Protein AF-A0A7S0E051-F1 (afdb_monomer_lite)

Foldseek 3Di:
DPDPDPVVLLVVLLVQLVVCLVDLVSVLLCLLVLLVQLVDHDPSSVLSSLLSNLVSLLRDQDLPQVPSPVVSNPPDDDDDDDDRSLNSLLCQCVDPDPSSVVSSLVSLVSCVVSVSLVSHDDPVSSVSSVVSSVVSVVVVVVVVD

Sequence (145 aa):
IQDENDEIRKEALECLGLFCLLDEHIAASYVPLFLQVLAHDTDKLQACALSAILDILLVFKQSDWNKVPEQLLEVGGEAAASSSAWQQIVQTLSHGSCLLRSTAAEGLAKLLYAGRLRAAGQEAEKQATLALLFSYFASSTEEEA

Structure (mmCIF, N/CA/C/O backbone):
data_AF-A0A7S0E051-F1
#
_entry.id   AF-A0A7S0E051-F1
#
loop_
_atom_site.group_PDB
_atom_site.id
_atom_site.type_symbol
_atom_site.label_atom_id
_atom_site.label_alt_id
_atom_site.label_comp_id
_atom_site.label_asym_id
_atom_site.label_entity_id
_atom_site.label_seq_id
_atom_site.pdbx_PDB_ins_code
_atom_site.Cartn_x
_atom_site.Cartn_y
_atom_site.Cartn_z
_atom_site.occupancy
_atom_site.B_iso_or_equiv
_atom_site.auth_seq_id
_atom_site.auth_comp_id
_atom_site.auth_asym_id
_atom_site.auth_atom_id
_atom_site.pdbx_PDB_model_num
ATOM 1 N N . ILE A 1 1 ? 2.322 -10.203 -14.551 1.00 72.00 1 ILE A N 1
ATOM 2 C CA . ILE A 1 1 ? 3.319 -9.854 -13.505 1.00 72.00 1 ILE A CA 1
ATOM 3 C C . ILE A 1 1 ? 4.713 -10.380 -13.849 1.00 72.00 1 ILE A C 1
ATOM 5 O O . ILE A 1 1 ? 5.666 -9.690 -13.554 1.00 72.00 1 ILE A O 1
ATOM 9 N N . GLN A 1 2 ? 4.867 -11.525 -14.522 1.00 84.00 2 GLN A N 1
ATOM 10 C CA . GLN A 1 2 ? 6.186 -12.026 -14.958 1.00 84.00 2 GLN A CA 1
ATOM 11 C C . GLN A 1 2 ? 6.704 -11.411 -16.277 1.00 84.00 2 GLN A C 1
ATOM 13 O O . GLN A 1 2 ? 7.629 -11.946 -16.874 1.00 84.00 2 GLN A O 1
ATOM 18 N N . ASP A 1 3 ? 6.073 -10.344 -16.770 1.00 92.44 3 ASP A N 1
ATOM 19 C CA . ASP A 1 3 ? 6.490 -9.706 -18.024 1.00 92.44 3 ASP A CA 1
ATOM 20 C C . ASP A 1 3 ? 7.793 -8.920 -17.810 1.00 92.44 3 ASP A C 1
ATOM 22 O O . ASP A 1 3 ? 7.996 -8.374 -16.731 1.00 92.44 3 ASP A O 1
ATOM 26 N N . GLU A 1 4 ? 8.674 -8.837 -18.803 1.00 88.44 4 GLU A N 1
ATOM 27 C CA . GLU A 1 4 ? 9.927 -8.074 -18.672 1.00 88.44 4 GLU A CA 1
ATOM 28 C C . GLU A 1 4 ? 9.689 -6.554 -18.641 1.00 88.44 4 GLU A C 1
ATOM 30 O O . GLU A 1 4 ? 10.529 -5.799 -18.155 1.00 88.44 4 GLU A O 1
ATOM 35 N N . ASN A 1 5 ? 8.548 -6.085 -19.153 1.00 93.06 5 ASN A N 1
ATOM 36 C CA . ASN A 1 5 ? 8.212 -4.672 -19.214 1.00 93.06 5 ASN A CA 1
ATOM 37 C C . ASN A 1 5 ? 7.525 -4.199 -17.924 1.00 93.06 5 ASN A C 1
ATOM 39 O O . ASN A 1 5 ? 6.387 -4.572 -17.628 1.00 93.06 5 ASN A O 1
ATOM 43 N N . ASP A 1 6 ? 8.189 -3.298 -17.201 1.00 93.19 6 ASP A N 1
ATOM 44 C CA . ASP A 1 6 ? 7.697 -2.688 -15.961 1.00 93.19 6 ASP A CA 1
ATOM 45 C C . ASP A 1 6 ? 6.300 -2.074 -16.079 1.00 93.19 6 ASP A C 1
ATOM 47 O O . ASP A 1 6 ? 5.487 -2.231 -15.172 1.00 93.19 6 ASP A O 1
ATOM 51 N N . GLU A 1 7 ? 5.980 -1.407 -17.186 1.00 94.81 7 GLU A N 1
ATOM 52 C CA . GLU A 1 7 ? 4.675 -0.757 -17.342 1.00 94.81 7 GLU A CA 1
ATOM 53 C C . GLU A 1 7 ? 3.559 -1.802 -17.535 1.00 94.81 7 GLU A C 1
ATOM 55 O O . GLU A 1 7 ? 2.465 -1.652 -16.992 1.00 94.81 7 GLU A O 1
ATOM 60 N N . ILE A 1 8 ? 3.853 -2.925 -18.206 1.00 95.44 8 ILE A N 1
ATOM 61 C CA . ILE A 1 8 ? 2.920 -4.061 -18.320 1.00 95.44 8 ILE A CA 1
ATOM 62 C C . ILE A 1 8 ? 2.760 -4.758 -16.965 1.00 95.44 8 ILE A C 1
ATOM 64 O O . ILE A 1 8 ? 1.650 -5.134 -16.576 1.00 95.44 8 ILE A O 1
ATOM 68 N N . ARG A 1 9 ? 3.855 -4.927 -16.212 1.00 95.00 9 ARG A N 1
ATOM 69 C CA . ARG A 1 9 ? 3.800 -5.480 -14.852 1.00 95.00 9 ARG A CA 1
ATOM 70 C C . ARG A 1 9 ? 2.968 -4.606 -13.922 1.00 95.00 9 ARG A C 1
ATOM 72 O O . ARG A 1 9 ? 2.179 -5.158 -13.158 1.00 95.00 9 ARG A O 1
ATOM 79 N N . LYS A 1 10 ? 3.111 -3.283 -14.020 1.00 96.56 10 LYS A N 1
ATOM 80 C CA . LYS A 1 10 ? 2.348 -2.306 -13.240 1.00 96.56 10 LYS A CA 1
ATOM 81 C C . LYS A 1 10 ? 0.853 -2.428 -13.514 1.00 96.56 10 LYS A C 1
ATOM 83 O O . LYS A 1 10 ? 0.098 -2.647 -12.576 1.00 96.56 10 LYS A O 1
ATOM 88 N N . GLU A 1 11 ? 0.441 -2.399 -14.780 1.00 97.31 11 GLU A N 1
ATOM 89 C CA . GLU A 1 11 ? -0.969 -2.570 -15.162 1.00 97.31 11 GLU A CA 1
ATOM 90 C C . GLU A 1 11 ? -1.535 -3.910 -14.655 1.00 97.31 11 GLU A C 1
ATOM 92 O O . GLU A 1 11 ? -2.642 -3.985 -14.120 1.00 97.31 11 GLU A O 1
ATOM 97 N N . ALA A 1 12 ? -0.746 -4.987 -14.756 1.00 96.56 12 ALA A N 1
ATOM 98 C CA . ALA A 1 12 ? -1.145 -6.296 -14.251 1.00 96.56 12 ALA A CA 1
ATOM 99 C C . ALA A 1 12 ? -1.298 -6.323 -12.719 1.00 96.56 12 ALA A C 1
ATOM 101 O O . ALA A 1 12 ? -2.200 -6.995 -12.218 1.00 96.56 12 ALA A O 1
ATOM 102 N N . LEU A 1 13 ? -0.431 -5.622 -11.979 1.00 96.81 13 LEU A N 1
ATOM 103 C CA . LEU A 1 13 ? -0.527 -5.492 -10.5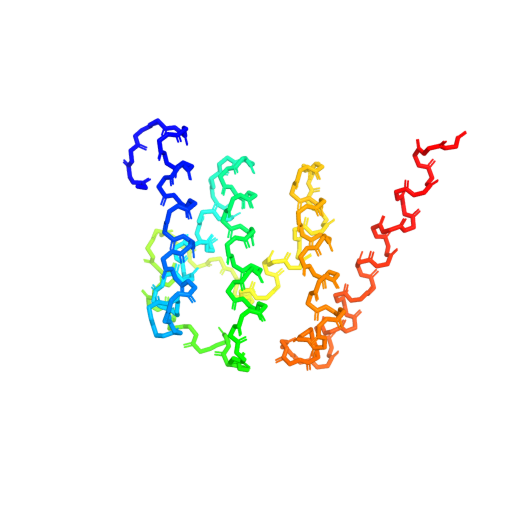22 1.00 96.81 13 LEU A CA 1
ATOM 104 C C . LEU A 1 13 ? -1.748 -4.674 -10.105 1.00 96.81 13 LEU A C 1
ATOM 106 O O . LEU A 1 13 ? -2.442 -5.081 -9.179 1.00 96.81 13 LEU A O 1
ATOM 110 N N . GLU A 1 14 ? -2.046 -3.579 -10.806 1.00 97.38 14 GLU A N 1
ATOM 111 C CA . GLU A 1 14 ? -3.238 -2.759 -10.559 1.00 97.38 14 GLU A CA 1
ATOM 112 C C . GLU A 1 14 ? -4.515 -3.579 -10.788 1.00 97.38 14 GLU A C 1
ATOM 114 O O . GLU A 1 14 ? -5.375 -3.659 -9.907 1.00 97.38 14 GLU A O 1
ATOM 119 N N . CYS A 1 15 ? -4.602 -4.284 -11.921 1.00 97.62 15 CYS A N 1
ATOM 120 C CA . CYS A 1 15 ? -5.717 -5.183 -12.221 1.00 97.62 15 CYS A CA 1
ATOM 121 C C . CYS A 1 15 ? -5.867 -6.295 -11.172 1.00 97.62 15 CYS A C 1
ATOM 123 O O . CYS A 1 15 ? -6.983 -6.592 -10.740 1.00 97.62 15 CYS A O 1
ATOM 125 N N . LEU A 1 16 ? -4.757 -6.908 -10.744 1.00 96.38 16 LEU A N 1
ATOM 126 C CA . LEU A 1 16 ? -4.780 -7.942 -9.711 1.00 96.38 16 LEU A CA 1
ATOM 127 C C . LEU A 1 16 ? -5.213 -7.375 -8.353 1.00 96.38 16 LEU A C 1
ATOM 129 O O . LEU A 1 16 ? -5.996 -8.016 -7.656 1.00 96.38 16 LEU A O 1
ATOM 133 N N . GLY A 1 17 ? -4.737 -6.184 -7.987 1.00 96.00 17 GLY A N 1
ATOM 134 C CA . GLY A 1 17 ? -5.112 -5.498 -6.752 1.00 96.00 17 GLY A CA 1
ATOM 135 C C . GLY A 1 17 ? -6.616 -5.254 -6.690 1.00 96.00 17 GLY A C 1
ATOM 136 O O . GLY A 1 17 ? -7.264 -5.664 -5.730 1.00 96.00 17 GLY A O 1
ATOM 137 N N . LEU A 1 18 ? -7.191 -4.699 -7.761 1.00 97.12 18 LEU A N 1
ATOM 138 C CA . LEU A 1 18 ? -8.637 -4.493 -7.885 1.00 97.12 18 LEU A CA 1
ATOM 139 C C . LEU A 1 18 ? -9.421 -5.810 -7.837 1.00 97.12 18 LEU A C 1
ATOM 141 O O . LEU A 1 18 ? -10.456 -5.884 -7.176 1.00 97.12 18 LEU A O 1
ATOM 145 N N . PHE A 1 19 ? -8.927 -6.858 -8.500 1.00 96.25 19 PHE A N 1
ATOM 146 C CA . PHE A 1 19 ? -9.539 -8.186 -8.454 1.00 96.25 19 PHE A CA 1
ATOM 147 C C . PHE A 1 19 ? -9.565 -8.760 -7.030 1.00 96.25 19 PHE A C 1
ATOM 149 O O . PHE A 1 19 ? -10.578 -9.322 -6.615 1.00 96.25 19 PHE A O 1
ATOM 156 N N . CYS A 1 20 ? -8.495 -8.568 -6.255 1.00 94.56 20 CYS A N 1
ATOM 157 C CA . CYS A 1 20 ? -8.429 -9.012 -4.864 1.00 94.56 20 CYS A CA 1
ATOM 158 C C . CYS A 1 20 ? -9.494 -8.344 -3.983 1.00 94.56 20 CYS A C 1
ATOM 160 O O . CYS A 1 20 ? -9.971 -8.966 -3.042 1.00 94.56 20 CYS A O 1
ATOM 162 N N . LEU A 1 21 ? -9.935 -7.121 -4.295 1.00 94.38 21 LEU A N 1
ATOM 163 C CA . LEU A 1 21 ? -10.979 -6.437 -3.518 1.00 94.38 21 LEU A CA 1
ATOM 164 C C . LEU A 1 21 ? -12.368 -7.089 -3.637 1.00 94.38 21 LEU A C 1
ATOM 166 O O . LEU A 1 21 ? -13.278 -6.718 -2.895 1.00 94.38 21 LEU A O 1
ATOM 170 N N . LEU A 1 22 ? -12.551 -8.049 -4.549 1.00 93.69 22 LEU A N 1
ATOM 171 C CA . LEU A 1 22 ? -13.824 -8.744 -4.746 1.00 93.69 22 LEU A CA 1
ATOM 172 C C . LEU A 1 22 ? -14.064 -9.868 -3.730 1.00 93.69 22 LEU A C 1
ATOM 174 O O . LEU A 1 22 ? -15.221 -10.180 -3.451 1.00 93.69 22 LEU A O 1
ATOM 178 N N . ASP A 1 23 ? -13.005 -10.480 -3.190 1.00 88.56 23 ASP A N 1
ATOM 179 C CA . ASP A 1 23 ? -13.113 -11.643 -2.305 1.00 88.56 23 ASP A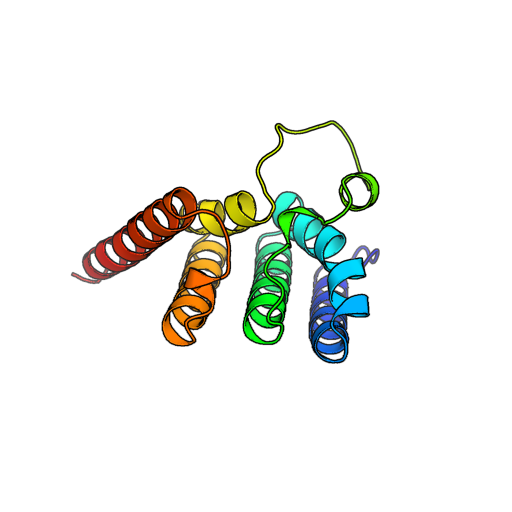 CA 1
ATOM 180 C C . ASP A 1 23 ? -11.922 -11.743 -1.336 1.00 88.56 23 ASP A C 1
ATOM 182 O O . ASP A 1 23 ? -10.758 -11.716 -1.738 1.00 88.56 23 ASP A O 1
ATOM 186 N N . GLU A 1 24 ? -12.219 -11.894 -0.042 1.00 87.06 24 GLU A N 1
ATOM 187 C CA . GLU A 1 24 ? -11.210 -11.913 1.026 1.00 87.06 24 GLU A CA 1
ATOM 188 C C . GLU A 1 24 ? -10.269 -13.128 0.933 1.00 87.06 24 GLU A C 1
ATOM 190 O O . GLU A 1 24 ? -9.079 -13.015 1.233 1.00 87.06 24 GLU A O 1
ATOM 195 N N . HIS A 1 25 ? -10.765 -14.288 0.492 1.00 84.31 25 HIS A N 1
ATOM 196 C CA . HIS A 1 25 ? -9.948 -15.496 0.348 1.00 84.31 25 HIS A CA 1
ATOM 197 C C . HIS A 1 25 ? -9.000 -15.392 -0.848 1.00 84.31 25 HIS A C 1
ATOM 199 O O . HIS A 1 25 ? -7.839 -15.809 -0.763 1.00 84.31 25 HIS A O 1
ATOM 205 N N . ILE A 1 26 ? -9.474 -14.804 -1.948 1.00 87.00 26 ILE A N 1
ATOM 206 C CA . ILE A 1 26 ? -8.630 -14.481 -3.100 1.00 87.00 26 ILE A CA 1
ATOM 207 C C . ILE A 1 26 ? -7.545 -13.493 -2.674 1.00 87.00 26 ILE A C 1
ATOM 209 O O . ILE A 1 26 ? -6.366 -13.765 -2.898 1.00 87.00 26 ILE A O 1
ATOM 213 N N . ALA A 1 27 ? -7.915 -12.398 -2.003 1.00 89.25 27 ALA A N 1
ATOM 214 C CA . ALA A 1 27 ? -6.956 -11.407 -1.521 1.00 89.25 27 ALA A CA 1
ATOM 215 C C . ALA A 1 27 ? -5.861 -12.044 -0.657 1.00 89.25 27 ALA A C 1
ATOM 217 O O . ALA A 1 27 ? -4.675 -11.859 -0.930 1.00 89.25 27 ALA A O 1
ATOM 218 N N . ALA A 1 28 ? -6.244 -12.860 0.330 1.00 84.31 28 ALA A N 1
ATOM 219 C CA . ALA A 1 28 ? -5.303 -13.546 1.214 1.00 84.31 28 ALA A CA 1
ATOM 220 C C . ALA A 1 28 ? -4.292 -14.427 0.455 1.00 84.31 28 ALA A C 1
ATOM 222 O O . ALA A 1 28 ? -3.142 -14.542 0.874 1.00 84.31 28 ALA A O 1
ATOM 223 N N . SER A 1 29 ? -4.696 -15.004 -0.679 1.00 85.81 29 SER A N 1
ATOM 224 C CA . SER A 1 29 ? -3.830 -15.844 -1.515 1.00 85.81 29 SER A CA 1
ATOM 225 C C . SER A 1 29 ? -2.782 -15.037 -2.297 1.00 85.81 29 SER A C 1
ATOM 227 O O . SER A 1 29 ? -1.729 -15.576 -2.628 1.00 85.81 29 SER A O 1
ATOM 229 N N . TYR A 1 30 ? -3.046 -13.756 -2.582 1.00 89.75 30 TYR A N 1
ATOM 230 C CA . TYR A 1 30 ? -2.177 -12.893 -3.395 1.00 89.75 30 TYR A CA 1
ATOM 231 C C . TYR A 1 30 ? -1.402 -11.832 -2.601 1.00 89.75 30 TYR A C 1
ATOM 233 O O . TYR A 1 30 ? -0.419 -11.304 -3.116 1.00 89.75 30 TYR A O 1
ATOM 241 N N . VAL A 1 31 ? -1.756 -11.553 -1.342 1.00 88.00 31 VAL A N 1
ATOM 242 C CA . VAL A 1 31 ? -0.960 -10.680 -0.451 1.00 88.00 31 VAL A CA 1
ATOM 243 C C . VAL A 1 31 ? 0.543 -11.020 -0.428 1.00 88.00 31 VAL A C 1
ATOM 245 O O . VAL A 1 31 ? 1.341 -10.090 -0.539 1.00 88.00 31 VAL A O 1
ATOM 248 N N . PRO A 1 32 ? 0.968 -12.298 -0.359 1.00 88.75 32 PRO A N 1
ATOM 249 C CA . PRO A 1 32 ? 2.388 -12.661 -0.406 1.00 88.75 32 PRO A CA 1
ATOM 250 C C . PRO A 1 32 ? 3.112 -12.156 -1.657 1.00 88.75 32 PRO A C 1
ATOM 252 O O . PRO A 1 32 ? 4.236 -11.668 -1.567 1.00 88.75 32 PRO A O 1
ATOM 255 N N . LEU A 1 33 ? 2.445 -12.199 -2.813 1.00 91.56 33 LEU A N 1
ATOM 256 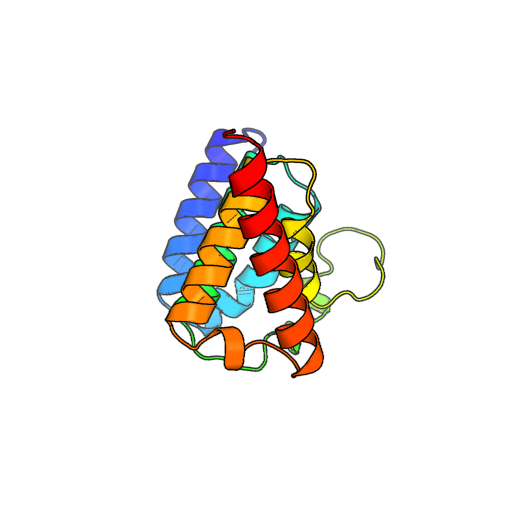C CA . LEU A 1 33 ? 2.995 -11.697 -4.070 1.00 91.56 33 LEU A CA 1
ATOM 257 C C . LEU A 1 33 ? 3.200 -10.178 -4.017 1.00 91.56 33 LEU A C 1
ATOM 259 O O . LEU A 1 33 ? 4.243 -9.685 -4.438 1.00 91.56 33 LEU A O 1
ATOM 263 N N . PHE A 1 34 ? 2.239 -9.429 -3.470 1.00 94.06 34 PHE A N 1
ATOM 264 C CA . PHE A 1 34 ? 2.401 -7.984 -3.300 1.00 94.06 34 PHE A CA 1
ATOM 265 C C . PHE A 1 34 ? 3.533 -7.643 -2.323 1.00 94.06 34 PHE A C 1
ATOM 267 O O . PHE A 1 34 ? 4.275 -6.697 -2.570 1.00 94.06 34 PHE A O 1
ATOM 274 N N . LEU A 1 35 ? 3.713 -8.422 -1.250 1.00 91.25 35 LEU A N 1
ATOM 275 C CA . LEU A 1 35 ? 4.826 -8.238 -0.308 1.00 91.25 35 LEU A CA 1
ATOM 276 C C . LEU A 1 35 ? 6.188 -8.509 -0.962 1.00 91.25 35 LEU A C 1
ATOM 278 O O . LEU A 1 35 ? 7.140 -7.775 -0.704 1.00 91.25 35 LEU A O 1
ATOM 282 N N . GLN A 1 36 ? 6.282 -9.506 -1.844 1.00 91.50 36 GLN A N 1
ATOM 283 C CA . GLN A 1 36 ? 7.498 -9.765 -2.623 1.00 91.50 36 GLN A CA 1
ATOM 284 C C . GLN A 1 36 ? 7.815 -8.616 -3.582 1.00 91.50 36 GLN A C 1
ATOM 286 O O . GLN A 1 36 ? 8.952 -8.146 -3.624 1.00 91.50 36 GLN A O 1
ATOM 291 N N . VAL A 1 37 ? 6.809 -8.113 -4.307 1.00 94.69 37 VAL A N 1
ATOM 292 C CA . VAL A 1 37 ? 6.981 -6.942 -5.180 1.00 94.69 37 VAL A CA 1
ATOM 293 C C . VAL A 1 37 ? 7.417 -5.728 -4.359 1.00 94.69 37 VAL A C 1
ATOM 295 O O . VAL A 1 37 ? 8.367 -5.049 -4.737 1.00 94.69 37 VAL A O 1
ATOM 298 N N . LEU A 1 38 ? 6.792 -5.496 -3.201 1.00 95.00 38 LEU A N 1
ATOM 299 C CA . LEU A 1 38 ? 7.158 -4.419 -2.281 1.00 95.00 38 LEU A CA 1
ATOM 300 C C . LEU A 1 38 ? 8.609 -4.525 -1.781 1.00 95.00 38 LEU A C 1
ATOM 302 O O . LEU A 1 38 ? 9.235 -3.499 -1.544 1.00 95.00 38 LEU A O 1
ATOM 306 N N . ALA A 1 39 ? 9.152 -5.732 -1.610 1.00 91.12 39 ALA A N 1
ATOM 307 C CA . ALA A 1 39 ? 10.520 -5.929 -1.128 1.00 91.12 39 ALA A CA 1
ATOM 308 C C . ALA A 1 39 ? 11.591 -5.786 -2.222 1.00 91.12 39 ALA A C 1
ATOM 310 O O . ALA A 1 39 ? 12.698 -5.333 -1.929 1.00 91.12 39 ALA A O 1
ATOM 311 N N . HIS A 1 40 ? 11.298 -6.199 -3.460 1.00 91.00 40 HIS A N 1
ATOM 312 C CA . HIS A 1 40 ? 12.350 -6.506 -4.440 1.00 91.00 40 HIS A CA 1
ATOM 313 C C . HIS A 1 40 ? 12.257 -5.762 -5.775 1.00 91.00 40 HIS A C 1
ATOM 315 O O . HIS A 1 40 ? 13.217 -5.805 -6.544 1.00 91.00 40 HIS A O 1
ATOM 321 N N . ASP A 1 41 ? 11.139 -5.102 -6.076 1.00 94.69 41 ASP A N 1
ATOM 322 C CA . ASP A 1 41 ? 10.914 -4.506 -7.397 1.00 94.69 41 ASP A CA 1
ATOM 323 C C . ASP A 1 41 ? 11.263 -3.007 -7.463 1.00 94.69 41 ASP A C 1
ATOM 325 O O . ASP A 1 41 ? 11.777 -2.426 -6.508 1.00 94.69 41 ASP A O 1
ATOM 329 N N . THR A 1 42 ? 11.017 -2.357 -8.604 1.00 95.00 42 THR A N 1
ATOM 330 C CA . THR A 1 42 ? 11.263 -0.911 -8.758 1.00 95.00 42 THR A CA 1
ATOM 331 C C . THR A 1 42 ? 10.295 -0.069 -7.922 1.00 95.00 42 THR A C 1
ATOM 333 O O . THR A 1 42 ? 9.150 -0.465 -7.716 1.00 95.00 42 THR A O 1
ATOM 336 N N . ASP A 1 43 ? 10.700 1.140 -7.509 1.00 96.50 43 ASP A N 1
ATOM 337 C CA . ASP A 1 43 ? 9.882 2.051 -6.685 1.00 96.50 43 ASP A CA 1
ATOM 338 C C . ASP A 1 43 ? 8.432 2.215 -7.179 1.00 96.50 43 ASP A C 1
ATOM 340 O O . ASP A 1 43 ? 7.498 2.291 -6.380 1.00 96.50 43 ASP A O 1
ATOM 344 N N . LYS A 1 44 ? 8.224 2.261 -8.503 1.00 96.50 44 LYS A N 1
ATOM 345 C CA . LYS A 1 44 ? 6.887 2.367 -9.111 1.00 96.50 44 LYS A CA 1
ATOM 346 C C . LYS A 1 44 ? 6.030 1.129 -8.837 1.00 96.50 44 LYS A C 1
ATOM 348 O O . LYS A 1 44 ? 4.850 1.257 -8.514 1.00 96.50 44 LYS A O 1
ATOM 353 N N . LEU A 1 45 ? 6.612 -0.057 -9.001 1.00 97.19 45 LEU A N 1
ATOM 354 C CA . LEU A 1 45 ? 5.940 -1.337 -8.785 1.00 97.19 45 LEU A CA 1
ATOM 355 C C . LEU A 1 45 ? 5.736 -1.597 -7.291 1.00 97.19 45 LEU A C 1
ATOM 357 O O . LEU A 1 45 ? 4.656 -2.028 -6.893 1.00 97.19 45 LEU A O 1
ATOM 361 N N . GLN A 1 46 ? 6.719 -1.242 -6.462 1.00 97.56 46 GLN A N 1
ATOM 362 C CA . GLN A 1 46 ? 6.612 -1.273 -5.005 1.00 97.56 46 GLN A CA 1
ATOM 363 C C . GLN A 1 46 ? 5.462 -0.389 -4.510 1.00 97.56 46 GLN A C 1
ATOM 365 O O . GLN A 1 46 ? 4.644 -0.844 -3.715 1.00 97.56 46 GLN A O 1
ATOM 370 N N . ALA A 1 47 ? 5.345 0.846 -5.013 1.00 97.69 47 ALA A N 1
ATOM 371 C CA . ALA A 1 47 ? 4.259 1.749 -4.636 1.00 97.69 47 ALA A CA 1
ATOM 372 C C . ALA A 1 47 ? 2.892 1.195 -5.064 1.00 97.69 47 ALA A C 1
ATOM 374 O O . ALA A 1 47 ? 1.953 1.205 -4.275 1.00 97.69 47 ALA A O 1
ATOM 375 N N . CYS A 1 48 ? 2.801 0.633 -6.273 1.00 97.69 48 CYS A N 1
ATOM 376 C CA . CYS A 1 48 ? 1.595 -0.037 -6.759 1.00 97.69 48 CYS A CA 1
ATOM 377 C C . CYS A 1 48 ? 1.179 -1.216 -5.856 1.00 97.69 48 CYS A C 1
ATOM 379 O O . CYS A 1 48 ? 0.025 -1.303 -5.431 1.00 97.69 48 CYS A O 1
ATOM 381 N N . ALA A 1 49 ? 2.124 -2.091 -5.504 1.00 97.19 49 ALA A N 1
ATOM 382 C CA . ALA A 1 49 ? 1.873 -3.220 -4.613 1.00 97.19 49 ALA A CA 1
ATOM 383 C C . ALA A 1 49 ? 1.474 -2.767 -3.201 1.00 97.19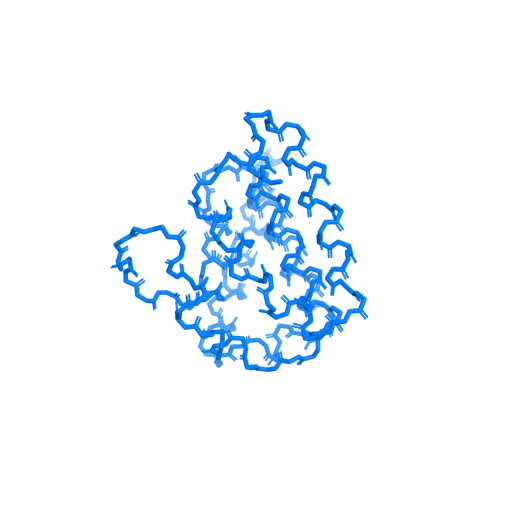 49 ALA A C 1
ATOM 385 O O . ALA A 1 49 ? 0.538 -3.310 -2.615 1.00 97.19 49 ALA A O 1
ATOM 386 N N . LEU A 1 50 ? 2.141 -1.737 -2.674 1.00 97.00 50 LEU A N 1
ATOM 387 C CA . LEU A 1 50 ? 1.822 -1.143 -1.381 1.00 97.00 50 LEU A CA 1
ATOM 388 C C . LEU A 1 50 ? 0.397 -0.581 -1.348 1.00 97.00 50 LEU A C 1
ATOM 390 O O . LEU A 1 50 ? -0.337 -0.854 -0.399 1.00 97.00 50 LEU A O 1
ATOM 394 N N . SER A 1 51 ? -0.013 0.160 -2.382 1.00 97.31 51 SER A N 1
ATOM 395 C CA . SER A 1 51 ? -1.387 0.657 -2.511 1.00 97.31 51 SER A CA 1
ATOM 396 C C . SER A 1 51 ? -2.400 -0.486 -2.510 1.00 97.31 51 SER A C 1
ATOM 398 O O . SER A 1 51 ? -3.358 -0.437 -1.743 1.00 97.31 51 SER A O 1
ATOM 400 N N . ALA A 1 52 ? -2.158 -1.549 -3.286 1.00 96.25 52 ALA A N 1
ATOM 401 C CA . ALA A 1 52 ? -3.044 -2.711 -3.326 1.00 96.25 52 ALA A CA 1
ATOM 402 C C . ALA A 1 52 ? -3.184 -3.383 -1.947 1.00 96.25 52 ALA A C 1
ATOM 404 O O . ALA A 1 52 ? -4.297 -3.691 -1.520 1.00 96.25 52 ALA A O 1
ATOM 405 N N . ILE A 1 53 ? -2.076 -3.559 -1.216 1.00 93.06 53 ILE A N 1
ATOM 406 C CA . ILE A 1 53 ? -2.098 -4.103 0.150 1.00 93.06 53 ILE A CA 1
ATOM 407 C C . ILE A 1 53 ? -2.922 -3.202 1.079 1.00 93.06 53 ILE A C 1
ATOM 409 O O . ILE A 1 53 ? -3.768 -3.695 1.824 1.00 93.06 53 ILE A O 1
ATOM 413 N N . LEU A 1 54 ? -2.703 -1.885 1.042 1.00 93.12 54 LEU A N 1
ATOM 414 C CA . LEU A 1 54 ? -3.404 -0.926 1.903 1.00 93.12 54 LEU A CA 1
ATOM 415 C C . LEU A 1 54 ? -4.911 -0.875 1.604 1.00 93.12 54 LEU A C 1
ATOM 417 O O . LEU A 1 54 ? -5.708 -0.795 2.540 1.00 93.12 54 LEU A O 1
ATOM 421 N N . ASP A 1 55 ? -5.312 -0.999 0.340 1.00 94.50 55 ASP A N 1
ATOM 422 C CA . ASP A 1 55 ? -6.720 -1.072 -0.057 1.00 94.50 55 ASP A CA 1
ATOM 423 C C . ASP A 1 55 ? -7.377 -2.382 0.402 1.00 94.50 55 ASP A C 1
ATOM 425 O O . ASP A 1 55 ? -8.474 -2.361 0.966 1.00 94.50 55 ASP A O 1
ATOM 429 N N . ILE A 1 56 ? -6.686 -3.518 0.256 1.00 91.12 56 ILE A N 1
ATOM 430 C CA . ILE A 1 56 ? -7.126 -4.820 0.787 1.00 91.12 56 ILE A CA 1
ATOM 431 C C . ILE A 1 56 ? -7.355 -4.726 2.305 1.00 91.12 56 ILE A C 1
ATOM 433 O O . ILE A 1 56 ? -8.403 -5.148 2.800 1.00 91.12 56 ILE A O 1
ATOM 437 N N . LEU A 1 57 ? -6.414 -4.118 3.037 1.00 86.75 57 LEU A N 1
ATOM 438 C CA . LEU A 1 57 ? -6.506 -3.889 4.486 1.00 86.75 57 LEU A CA 1
ATOM 439 C C . LEU A 1 57 ? -7.651 -2.942 4.873 1.00 86.75 57 LEU A C 1
ATOM 441 O O . LEU A 1 57 ? -8.198 -3.028 5.975 1.00 86.75 57 LEU A O 1
ATOM 445 N N . LEU A 1 58 ? -8.002 -2.009 3.991 1.00 87.88 58 LEU A N 1
ATOM 446 C CA . LEU A 1 58 ? -9.079 -1.055 4.223 1.00 87.88 58 LEU A CA 1
ATOM 447 C C . LEU A 1 58 ? -10.457 -1.705 4.022 1.00 87.88 58 LEU A C 1
ATOM 449 O O . LEU A 1 58 ? -11.379 -1.472 4.819 1.00 87.88 58 LEU A O 1
ATOM 453 N N . VAL A 1 59 ? -10.587 -2.526 2.976 1.00 90.44 59 VAL A N 1
ATOM 454 C CA . VAL A 1 59 ? -11.823 -3.228 2.604 1.00 90.44 59 VAL A CA 1
ATOM 455 C C . VAL A 1 59 ? -12.118 -4.366 3.583 1.00 90.44 59 VAL A C 1
ATOM 457 O O . VAL A 1 59 ? -13.193 -4.402 4.198 1.00 90.44 59 VAL A O 1
ATOM 460 N N . PHE A 1 60 ? -11.162 -5.271 3.783 1.00 86.12 60 PHE A N 1
ATOM 461 C CA . PHE A 1 60 ? -11.370 -6.489 4.561 1.00 86.12 60 PHE A CA 1
ATOM 462 C C . PHE A 1 60 ? -11.048 -6.301 6.044 1.00 86.12 60 PHE A C 1
ATOM 464 O O . PHE A 1 60 ? -10.261 -5.449 6.447 1.00 86.12 60 PHE A O 1
ATOM 471 N N . LYS A 1 61 ? -11.753 -7.039 6.912 1.00 68.31 61 LYS A N 1
ATOM 472 C CA . LYS A 1 61 ? -11.673 -6.839 8.371 1.00 68.31 61 LYS A CA 1
ATOM 473 C C . LYS A 1 61 ? -10.633 -7.720 9.053 1.00 68.31 61 LYS A C 1
ATOM 475 O O . LYS A 1 61 ? -10.451 -7.543 10.259 1.00 68.31 61 LYS A O 1
ATOM 480 N N . GLN A 1 62 ? -10.056 -8.697 8.352 1.00 60.50 62 GLN A N 1
ATOM 481 C CA . GLN A 1 62 ? -9.333 -9.764 9.027 1.00 60.50 62 GLN A CA 1
ATOM 482 C C . GLN A 1 62 ? -8.213 -9.238 9.926 1.00 60.50 62 GLN A C 1
ATOM 484 O O . GLN A 1 62 ? -7.534 -8.260 9.639 1.00 60.50 62 GLN A O 1
ATOM 489 N N . SER A 1 63 ? -8.116 -9.865 11.094 1.00 48.00 63 SER A N 1
ATOM 490 C CA . SER A 1 63 ? -7.255 -9.484 12.220 1.00 48.00 63 SER A CA 1
ATOM 491 C C . SER A 1 63 ? -5.987 -10.346 12.282 1.00 48.00 63 SER A C 1
ATOM 493 O O . SER A 1 63 ? -5.150 -10.159 13.156 1.00 48.00 63 SER A O 1
ATOM 495 N N . ASP A 1 64 ? -5.852 -11.290 11.345 1.00 54.62 64 ASP A N 1
ATOM 496 C CA . ASP A 1 64 ? -4.904 -12.404 11.379 1.00 54.62 64 ASP A CA 1
ATOM 497 C C . ASP A 1 64 ? -3.974 -12.416 10.147 1.00 54.62 64 ASP A C 1
ATOM 499 O O . ASP A 1 64 ? -3.611 -13.472 9.640 1.00 54.62 64 ASP A O 1
ATOM 503 N N . TRP A 1 65 ? -3.529 -11.251 9.662 1.00 52.72 65 TRP A N 1
ATOM 504 C CA . TRP A 1 65 ? -2.523 -11.161 8.580 1.00 52.72 65 TRP A CA 1
ATOM 505 C C . TRP A 1 65 ? -1.186 -11.826 8.942 1.00 52.72 65 TRP A C 1
ATOM 507 O O . TRP A 1 65 ? -0.406 -12.190 8.070 1.00 52.72 65 TRP A O 1
ATOM 517 N N . ASN A 1 66 ? -0.946 -12.064 10.232 1.00 48.47 66 ASN A N 1
ATOM 518 C CA . ASN A 1 66 ? 0.181 -12.857 10.722 1.00 48.47 66 ASN A CA 1
ATOM 519 C C . ASN A 1 66 ? 0.040 -14.365 10.433 1.00 48.47 66 ASN A C 1
ATOM 521 O O . ASN A 1 66 ? 0.963 -15.119 10.718 1.00 48.47 66 ASN A O 1
ATOM 525 N N . LYS A 1 67 ? -1.109 -14.824 9.913 1.00 47.00 67 LYS A N 1
ATOM 526 C CA . LYS A 1 67 ? -1.346 -16.217 9.499 1.00 47.00 67 LYS A CA 1
ATOM 527 C C . LYS A 1 67 ? -1.164 -16.441 8.004 1.00 47.00 67 LYS A C 1
ATOM 529 O O . LYS A 1 67 ? -1.483 -17.532 7.535 1.00 47.00 67 LYS A O 1
ATOM 534 N N . VAL A 1 68 ? -0.687 -15.441 7.257 1.00 48.34 68 VAL A N 1
ATOM 535 C CA . VAL A 1 68 ? -0.219 -15.675 5.890 1.00 48.34 68 VAL A CA 1
ATOM 536 C C . VAL A 1 68 ? 0.806 -16.813 5.964 1.00 48.34 68 VAL A C 1
ATOM 538 O O . VAL A 1 68 ? 1.815 -16.654 6.652 1.00 48.34 68 VAL A O 1
ATOM 541 N N . PRO A 1 69 ? 0.532 -17.982 5.356 1.00 39.84 69 PRO A N 1
ATOM 542 C CA . PRO A 1 69 ? 1.415 -19.129 5.485 1.00 39.84 69 PRO A CA 1
ATOM 543 C C . PRO A 1 69 ? 2.807 -18.762 4.972 1.00 39.84 69 PRO A C 1
ATOM 545 O O . PRO A 1 69 ? 2.928 -18.271 3.850 1.00 39.84 69 PRO A O 1
ATOM 548 N N . GLU A 1 70 ? 3.851 -19.024 5.766 1.00 43.97 70 GLU A N 1
ATOM 549 C CA . GLU A 1 70 ? 5.255 -18.785 5.380 1.00 43.97 70 GLU A CA 1
ATOM 550 C C . GLU A 1 70 ? 5.580 -19.415 4.016 1.00 43.97 70 GLU A C 1
ATOM 552 O O . GLU A 1 70 ? 6.318 -18.838 3.224 1.00 43.97 70 GLU A O 1
ATOM 557 N N . GLN A 1 71 ? 4.921 -20.529 3.670 1.00 39.75 71 GLN A N 1
ATOM 558 C CA . GLN A 1 71 ? 5.073 -21.200 2.374 1.00 39.75 71 GLN A CA 1
ATOM 559 C C . GLN A 1 71 ? 4.663 -20.343 1.165 1.00 39.75 71 GLN A C 1
ATOM 561 O O . GLN A 1 71 ? 5.098 -20.625 0.053 1.00 39.75 71 GLN A O 1
ATOM 566 N N . LEU A 1 72 ? 3.816 -19.325 1.348 1.00 42.94 72 LEU A N 1
ATOM 567 C CA . LEU A 1 72 ? 3.459 -18.391 0.278 1.00 42.94 72 LEU A CA 1
ATOM 568 C C . LEU A 1 72 ? 4.422 -17.197 0.194 1.00 42.94 72 LEU A C 1
ATOM 570 O O . LEU A 1 72 ? 4.461 -16.533 -0.838 1.00 42.94 72 LEU A O 1
ATOM 574 N N . LEU A 1 73 ? 5.201 -16.930 1.249 1.00 49.53 73 LEU A N 1
ATOM 575 C CA . LEU A 1 73 ? 6.253 -15.907 1.257 1.00 49.53 73 LEU A CA 1
ATOM 576 C C . LEU A 1 73 ? 7.547 -16.418 0.590 1.00 49.53 73 LEU A C 1
ATOM 578 O O . LEU A 1 73 ? 8.309 -15.617 0.058 1.00 49.53 73 LEU A O 1
ATOM 582 N N . GLU A 1 74 ? 7.757 -17.738 0.524 1.00 38.75 74 GLU A N 1
ATOM 583 C CA . GLU A 1 74 ? 8.955 -18.391 -0.038 1.00 38.75 74 GLU A CA 1
ATOM 584 C C . GLU A 1 74 ? 8.938 -18.613 -1.569 1.00 38.75 74 GLU A C 1
ATOM 586 O O . GLU A 1 74 ? 9.464 -19.606 -2.077 1.00 38.75 74 GLU A O 1
ATOM 591 N N . VAL A 1 75 ? 8.400 -17.681 -2.360 1.00 41.53 75 VAL A N 1
ATOM 592 C CA . VAL A 1 75 ? 8.672 -17.666 -3.814 1.00 41.53 75 VAL A CA 1
ATOM 593 C C . VAL A 1 75 ? 9.867 -16.751 -4.084 1.00 41.53 75 VAL A C 1
ATOM 595 O O . VAL A 1 75 ? 9.724 -15.655 -4.609 1.00 41.53 75 VAL A O 1
ATOM 598 N N . GLY A 1 76 ? 11.058 -17.224 -3.706 1.00 37.91 76 GLY A N 1
ATOM 599 C CA . GLY A 1 76 ? 12.334 -16.616 -4.092 1.00 37.91 76 GLY A CA 1
ATOM 600 C C . GLY A 1 76 ? 13.259 -16.241 -2.935 1.00 37.91 76 GLY A C 1
ATOM 601 O O . GLY A 1 76 ? 13.313 -15.084 -2.556 1.00 37.91 76 GLY A O 1
ATOM 602 N N . GLY A 1 77 ? 14.066 -17.209 -2.483 1.00 32.75 77 GLY A N 1
ATOM 603 C CA . GLY A 1 77 ? 15.409 -16.964 -1.940 1.00 32.75 77 GLY A CA 1
ATOM 604 C C . GLY A 1 77 ? 15.521 -16.425 -0.508 1.00 32.75 77 GLY A C 1
ATOM 605 O O . GLY A 1 77 ? 15.138 -15.303 -0.229 1.00 32.75 77 GLY A O 1
ATOM 606 N N . GLU A 1 78 ? 16.166 -17.241 0.332 1.00 32.22 78 GLU A N 1
ATOM 607 C CA . GLU A 1 78 ? 16.798 -16.956 1.634 1.00 32.22 78 GLU A CA 1
ATOM 608 C C . GLU A 1 78 ? 15.982 -16.176 2.679 1.00 32.22 78 GLU A C 1
ATOM 610 O O . GLU A 1 78 ? 15.687 -14.995 2.544 1.00 32.22 78 GLU A O 1
ATOM 615 N N . ALA A 1 79 ? 15.706 -16.862 3.793 1.00 37.78 79 ALA A N 1
ATOM 616 C CA . ALA A 1 79 ? 15.050 -16.358 4.993 1.00 37.78 79 ALA A CA 1
ATOM 617 C C . ALA A 1 79 ? 15.684 -15.056 5.523 1.00 37.78 79 ALA A C 1
ATOM 619 O O . ALA A 1 79 ? 16.563 -15.066 6.390 1.00 37.78 79 ALA A O 1
ATOM 620 N N . ALA A 1 80 ? 15.210 -13.917 5.021 1.00 37.28 80 ALA A N 1
ATOM 621 C CA . ALA A 1 80 ? 15.394 -12.629 5.659 1.00 37.28 80 ALA A CA 1
ATOM 622 C C . ALA A 1 80 ? 14.609 -12.646 6.977 1.00 37.28 80 ALA A C 1
ATOM 624 O O . ALA A 1 80 ? 13.466 -13.099 7.021 1.00 37.28 80 ALA A O 1
ATOM 625 N N . ALA A 1 81 ? 15.264 -12.214 8.059 1.00 39.78 81 ALA A N 1
ATOM 626 C CA . ALA A 1 81 ? 14.735 -12.188 9.420 1.00 39.78 81 ALA A CA 1
ATOM 627 C C . ALA A 1 81 ? 13.245 -11.814 9.449 1.00 39.78 81 ALA A C 1
ATOM 629 O O . ALA A 1 81 ? 12.871 -10.802 8.867 1.00 39.78 81 ALA A O 1
ATOM 630 N N . SER A 1 82 ? 12.436 -12.641 10.117 1.00 46.50 82 SER A N 1
ATOM 631 C CA . SER A 1 82 ? 10.967 -12.642 10.135 1.00 46.50 82 SER A CA 1
ATOM 632 C C . SER A 1 82 ? 10.346 -11.312 10.594 1.00 46.50 82 SER A C 1
ATOM 634 O O . SER A 1 82 ? 9.806 -11.213 11.701 1.00 46.50 82 SER A O 1
ATOM 636 N N . SER A 1 83 ? 10.430 -10.266 9.775 1.00 56.91 83 SER A N 1
ATOM 637 C CA . SER A 1 83 ? 9.616 -9.077 9.947 1.00 56.91 83 SER A CA 1
ATOM 638 C C . SER A 1 83 ? 8.200 -9.444 9.522 1.00 56.91 83 SER A C 1
ATOM 640 O O . SER A 1 83 ? 7.976 -10.073 8.487 1.00 56.91 83 SER A O 1
ATOM 642 N N . SER A 1 84 ? 7.221 -9.135 10.369 1.00 73.69 84 SER A N 1
ATOM 643 C CA . SER A 1 84 ? 5.825 -9.358 9.998 1.00 73.69 84 SER A CA 1
ATOM 644 C C . SER A 1 84 ? 5.509 -8.542 8.737 1.00 73.69 84 SER A C 1
ATOM 646 O O . SER A 1 84 ? 6.069 -7.462 8.537 1.00 73.69 84 SER A O 1
ATOM 648 N N . ALA A 1 85 ? 4.574 -9.008 7.904 1.00 78.62 85 ALA A N 1
ATOM 649 C CA . ALA A 1 85 ? 4.093 -8.248 6.741 1.00 78.62 85 ALA A CA 1
ATOM 650 C C . ALA A 1 85 ? 3.731 -6.794 7.111 1.00 78.62 85 ALA A C 1
ATOM 652 O O . ALA A 1 85 ? 3.971 -5.854 6.356 1.00 78.62 85 ALA A O 1
ATOM 653 N N . TRP A 1 86 ? 3.212 -6.606 8.328 1.00 82.62 86 TRP A N 1
ATOM 654 C CA . TRP A 1 86 ? 2.932 -5.297 8.903 1.00 82.62 86 TRP A CA 1
ATOM 655 C C . TRP A 1 86 ? 4.185 -4.434 9.090 1.00 82.62 86 TRP A C 1
ATOM 657 O O . TRP A 1 86 ? 4.192 -3.265 8.709 1.00 82.62 86 TRP A O 1
ATOM 667 N N . GLN A 1 87 ? 5.263 -4.994 9.644 1.00 83.00 87 GLN A N 1
ATOM 668 C CA . GLN A 1 87 ? 6.525 -4.272 9.809 1.00 83.00 87 GLN A CA 1
ATOM 669 C C . GLN A 1 87 ? 7.109 -3.833 8.467 1.00 83.00 87 GLN A C 1
ATOM 671 O O . GLN A 1 87 ? 7.591 -2.707 8.378 1.00 83.00 87 GLN A O 1
ATOM 676 N N . GLN A 1 88 ? 7.011 -4.662 7.425 1.00 86.06 88 GLN A N 1
ATOM 677 C CA . GLN A 1 88 ? 7.462 -4.291 6.081 1.00 86.06 88 GLN A CA 1
ATOM 678 C C . GLN A 1 88 ? 6.699 -3.065 5.539 1.00 86.06 88 GLN A C 1
ATOM 680 O O . GLN A 1 88 ? 7.307 -2.118 5.038 1.00 86.06 88 GLN A O 1
ATOM 685 N N . ILE A 1 89 ? 5.373 -3.025 5.713 1.00 88.62 89 ILE A N 1
ATOM 686 C CA . ILE A 1 89 ? 4.538 -1.872 5.327 1.00 88.62 89 ILE A CA 1
ATOM 687 C C . ILE A 1 89 ? 4.951 -0.621 6.112 1.00 88.62 89 ILE A C 1
ATOM 689 O O . ILE A 1 89 ? 5.200 0.432 5.528 1.00 88.62 89 ILE A O 1
ATOM 693 N N . VAL A 1 90 ? 5.065 -0.728 7.439 1.00 88.38 90 VAL A N 1
ATOM 694 C CA . VAL A 1 90 ? 5.363 0.415 8.317 1.00 88.38 90 VAL A CA 1
ATOM 695 C C . VAL A 1 90 ? 6.770 0.970 8.082 1.00 88.38 90 VAL A C 1
ATOM 697 O O . VAL A 1 90 ? 6.947 2.187 8.064 1.00 88.38 90 VAL A O 1
ATOM 700 N N . GLN A 1 91 ? 7.765 0.112 7.835 1.00 89.06 91 GLN A N 1
ATOM 701 C CA . GLN A 1 91 ? 9.136 0.530 7.507 1.00 89.06 91 GLN A CA 1
ATOM 702 C C . GLN A 1 91 ? 9.211 1.358 6.218 1.00 89.06 91 GLN A C 1
ATOM 704 O O . GLN A 1 91 ? 10.130 2.163 6.059 1.00 89.06 91 GLN A O 1
ATOM 709 N N . THR A 1 92 ? 8.216 1.242 5.333 1.00 92.31 92 THR A N 1
ATOM 710 C CA . THR A 1 92 ? 8.160 2.027 4.095 1.00 92.31 92 THR A CA 1
ATOM 711 C C . THR A 1 92 ? 8.012 3.536 4.358 1.00 92.31 92 THR A C 1
ATOM 713 O O . THR A 1 92 ? 8.453 4.348 3.544 1.00 92.31 92 THR A O 1
ATOM 716 N N . LEU A 1 93 ? 7.512 3.947 5.534 1.00 91.81 93 LEU A N 1
ATOM 717 C CA . LEU A 1 93 ? 7.503 5.358 5.964 1.00 91.81 93 LEU A CA 1
ATOM 718 C C . LEU A 1 93 ? 8.908 5.967 6.078 1.00 91.81 93 LEU A C 1
ATOM 720 O O . LEU A 1 93 ? 9.065 7.182 5.978 1.00 91.81 93 LEU A O 1
ATOM 724 N N . SER A 1 94 ? 9.929 5.136 6.282 1.00 90.56 94 SER A N 1
ATOM 725 C CA . SER A 1 94 ? 11.331 5.550 6.388 1.00 90.56 94 SER A CA 1
ATOM 726 C C . SER A 1 94 ? 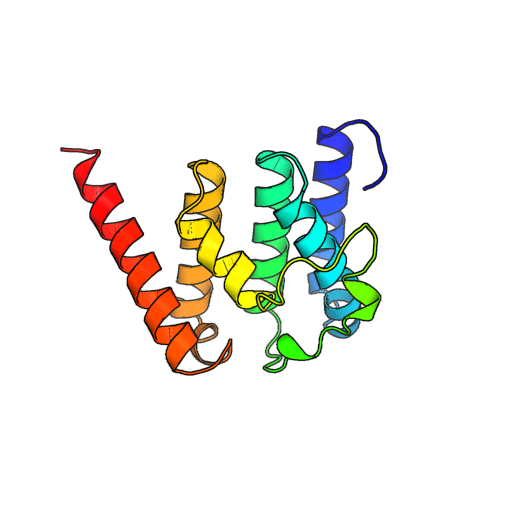12.134 5.263 5.115 1.00 90.56 94 SER A C 1
ATOM 728 O O . SER A 1 94 ? 13.357 5.388 5.124 1.00 90.56 94 SER A O 1
ATOM 730 N N . HIS A 1 95 ? 11.474 4.878 4.016 1.00 93.06 95 HIS A N 1
ATOM 731 C CA . HIS A 1 95 ? 12.147 4.551 2.760 1.00 93.06 95 HIS A CA 1
ATOM 732 C C . HIS A 1 95 ? 12.796 5.786 2.111 1.00 93.06 95 HIS A C 1
ATOM 734 O O . HIS A 1 95 ? 12.319 6.908 2.276 1.00 93.06 95 HIS A O 1
ATOM 740 N N . GLY A 1 96 ? 13.862 5.604 1.323 1.00 91.38 96 GLY A N 1
ATOM 741 C CA . GLY A 1 96 ? 14.555 6.711 0.644 1.00 91.38 96 GLY A CA 1
ATOM 742 C C . GLY A 1 96 ? 13.706 7.417 -0.424 1.00 91.38 96 GLY A C 1
ATOM 743 O O . GLY A 1 96 ? 13.858 8.618 -0.652 1.00 91.38 96 GLY A O 1
ATOM 744 N N . SER A 1 97 ? 12.758 6.697 -1.024 1.00 93.81 97 SER A N 1
ATOM 745 C CA . SER A 1 97 ? 11.874 7.197 -2.082 1.00 93.81 97 SER A CA 1
ATOM 746 C C . SER A 1 97 ? 10.686 7.988 -1.538 1.00 93.81 97 SER A C 1
ATOM 748 O O . SER A 1 97 ? 9.896 7.466 -0.750 1.00 93.81 97 SER A O 1
ATOM 750 N N . CYS A 1 98 ? 10.513 9.228 -2.007 1.00 94.31 98 CYS A N 1
ATOM 751 C CA . CYS A 1 98 ? 9.370 10.069 -1.638 1.00 94.31 98 CYS A CA 1
ATOM 752 C C . CYS A 1 98 ? 8.031 9.423 -2.028 1.00 94.31 98 CYS A C 1
ATOM 754 O O . CYS A 1 98 ? 7.100 9.440 -1.227 1.00 94.31 98 CYS A O 1
ATOM 756 N N . LEU A 1 99 ? 7.969 8.781 -3.203 1.00 95.94 99 LEU A N 1
ATOM 757 C CA . LEU A 1 99 ? 6.777 8.083 -3.695 1.00 95.94 99 LEU A CA 1
ATOM 758 C C . LEU A 1 99 ? 6.311 6.995 -2.720 1.00 95.94 99 LEU A C 1
ATOM 760 O O . LEU A 1 99 ? 5.124 6.878 -2.426 1.00 95.94 99 LEU A O 1
ATOM 764 N N . LEU A 1 100 ? 7.248 6.204 -2.205 1.00 96.44 100 LEU A N 1
ATOM 765 C CA . LEU A 1 100 ? 6.933 5.124 -1.277 1.00 96.44 100 LEU A CA 1
ATOM 766 C C . LEU A 1 100 ? 6.523 5.658 0.092 1.00 96.44 100 LEU A C 1
ATOM 768 O O . LEU A 1 100 ? 5.522 5.202 0.643 1.00 96.44 100 LEU A O 1
ATOM 772 N N . ARG A 1 101 ? 7.234 6.671 0.608 1.00 95.44 101 ARG A N 1
ATOM 773 C CA . ARG A 1 101 ? 6.875 7.299 1.886 1.00 95.44 101 ARG A CA 1
ATOM 774 C C . ARG A 1 101 ? 5.477 7.915 1.846 1.00 95.44 101 ARG A C 1
ATOM 776 O O . ARG A 1 101 ? 4.704 7.691 2.773 1.00 95.44 101 ARG A O 1
ATOM 783 N N . SER A 1 102 ? 5.141 8.654 0.785 1.00 95.81 102 SER A N 1
ATOM 784 C CA . SER A 1 102 ? 3.825 9.287 0.651 1.00 95.81 102 SER A CA 1
ATOM 785 C C . SER A 1 102 ? 2.711 8.254 0.489 1.00 95.81 102 SER A C 1
ATOM 787 O O . SER A 1 102 ? 1.691 8.360 1.165 1.00 95.81 102 SER A O 1
ATOM 789 N N . THR A 1 103 ? 2.936 7.205 -0.310 1.00 97.19 103 THR A N 1
ATOM 790 C CA . THR A 1 103 ? 1.981 6.097 -0.485 1.00 97.19 103 THR A CA 1
ATOM 791 C C . THR A 1 103 ? 1.715 5.372 0.839 1.00 97.19 103 THR A C 1
ATOM 793 O O . THR A 1 103 ? 0.559 5.139 1.205 1.00 97.19 103 THR A O 1
ATOM 796 N N . ALA A 1 104 ? 2.774 5.060 1.597 1.00 95.19 104 ALA A N 1
ATOM 797 C CA . ALA A 1 104 ? 2.661 4.452 2.921 1.00 95.19 104 ALA A CA 1
ATOM 798 C C . ALA A 1 104 ? 1.894 5.361 3.889 1.00 95.19 104 ALA A C 1
ATOM 800 O O . ALA A 1 104 ? 0.947 4.916 4.539 1.00 95.19 104 ALA A O 1
ATOM 801 N N . ALA A 1 105 ? 2.278 6.638 3.969 1.00 94.75 105 ALA A N 1
ATOM 802 C CA . ALA A 1 105 ? 1.658 7.607 4.864 1.00 94.75 105 ALA A CA 1
ATOM 803 C C . ALA A 1 105 ? 0.169 7.792 4.564 1.00 94.75 105 ALA A C 1
ATOM 805 O O . ALA A 1 105 ? -0.650 7.764 5.483 1.00 94.75 105 ALA A O 1
ATOM 806 N N . GLU A 1 106 ? -0.194 7.916 3.287 1.00 95.56 106 GLU A N 1
ATOM 807 C CA . GLU A 1 106 ? -1.579 8.060 2.858 1.00 95.56 106 GLU A CA 1
ATOM 808 C C . GLU A 1 106 ? -2.424 6.848 3.266 1.00 95.56 106 GLU A C 1
ATOM 810 O O . GLU A 1 106 ? -3.454 7.005 3.929 1.00 95.56 106 GLU A O 1
ATOM 815 N N . GLY A 1 107 ? -2.012 5.629 2.905 1.00 93.69 107 GLY A N 1
ATOM 816 C CA . GLY A 1 107 ? -2.821 4.451 3.212 1.00 93.69 107 GLY A CA 1
ATOM 817 C C . GLY A 1 107 ? -2.861 4.129 4.708 1.00 93.69 107 GLY A C 1
ATOM 818 O O . GLY A 1 107 ? -3.927 3.792 5.223 1.00 93.69 107 GLY A O 1
ATOM 819 N N . LEU A 1 108 ? -1.767 4.328 5.452 1.00 91.50 108 LEU A N 1
ATOM 820 C CA . LEU A 1 108 ? -1.774 4.178 6.913 1.00 91.50 108 LEU A CA 1
ATOM 821 C C . LEU A 1 108 ? -2.682 5.217 7.589 1.00 91.50 108 LEU A C 1
ATOM 823 O O . LEU A 1 108 ? -3.419 4.875 8.519 1.00 91.50 108 LEU A O 1
ATOM 827 N N . ALA A 1 109 ? -2.707 6.459 7.097 1.00 91.81 109 ALA A N 1
ATOM 828 C CA . ALA A 1 109 ? -3.637 7.481 7.570 1.00 91.81 109 ALA A CA 1
ATOM 829 C C . ALA A 1 109 ? -5.100 7.121 7.256 1.00 91.81 109 ALA A C 1
ATOM 831 O O . ALA A 1 109 ? -5.966 7.286 8.119 1.00 91.81 109 ALA A O 1
ATOM 832 N N . LYS A 1 110 ? -5.390 6.558 6.073 1.00 90.81 110 LYS A N 1
ATOM 833 C CA . LYS A 1 110 ? -6.729 6.040 5.729 1.00 90.81 110 LYS A CA 1
ATOM 834 C C . LYS A 1 110 ? -7.151 4.904 6.657 1.00 90.81 110 LYS A C 1
ATOM 836 O O . LYS A 1 110 ? -8.274 4.915 7.163 1.00 90.81 110 LYS A O 1
ATOM 841 N N . LEU A 1 111 ? -6.254 3.959 6.942 1.00 88.00 111 LEU A N 1
ATOM 842 C CA . LEU A 1 111 ? -6.511 2.876 7.893 1.00 88.00 111 LEU A CA 1
ATOM 843 C C . LEU A 1 111 ? -6.764 3.415 9.305 1.00 88.00 111 LEU A C 1
ATOM 845 O O . LEU A 1 111 ? -7.646 2.910 10.003 1.00 88.00 111 LEU A O 1
ATOM 849 N N . LEU A 1 112 ? -6.031 4.445 9.735 1.00 86.69 112 LEU A N 1
ATOM 850 C CA . LEU A 1 112 ? -6.254 5.108 11.021 1.00 86.69 112 LEU A CA 1
ATOM 851 C C . LEU A 1 112 ? -7.631 5.776 11.073 1.00 86.69 112 LEU A C 1
ATOM 853 O O . LEU A 1 112 ? -8.390 5.530 12.013 1.00 86.69 112 LEU A O 1
ATOM 857 N N . TYR A 1 113 ? -7.965 6.570 10.053 1.00 88.25 113 TYR A N 1
ATOM 858 C CA . TYR A 1 113 ? -9.248 7.263 9.930 1.00 88.25 113 TYR A CA 1
ATOM 859 C C . TYR A 1 113 ? -10.429 6.283 9.930 1.00 88.25 113 TYR A C 1
ATOM 861 O O . TYR A 1 113 ? -11.398 6.472 10.663 1.00 88.25 113 TYR A O 1
ATOM 869 N N . ALA A 1 114 ? -10.315 5.181 9.186 1.00 85.88 114 ALA A N 1
ATOM 870 C CA . ALA A 1 114 ? -11.325 4.128 9.130 1.00 85.88 114 ALA A CA 1
ATOM 871 C C . ALA A 1 114 ? -11.376 3.238 10.393 1.00 85.88 114 ALA A C 1
ATOM 873 O O . ALA A 1 114 ? -12.146 2.277 10.441 1.00 85.88 114 ALA A O 1
ATOM 874 N N . GLY A 1 115 ? -10.539 3.500 11.407 1.00 80.75 115 GLY A N 1
ATOM 875 C CA . GLY A 1 115 ? -10.447 2.691 12.627 1.00 80.75 115 GLY A CA 1
ATOM 876 C C . GLY A 1 115 ? -9.857 1.291 12.412 1.00 80.75 115 GLY A C 1
ATOM 877 O O . GLY A 1 115 ? -9.912 0.458 13.316 1.00 80.75 115 GLY A O 1
ATOM 878 N N . ARG A 1 116 ? -9.284 1.024 11.234 1.00 79.38 116 ARG A N 1
ATOM 879 C CA . ARG A 1 116 ? -8.715 -0.269 10.822 1.00 79.38 116 ARG A CA 1
ATOM 880 C C . ARG A 1 116 ? -7.296 -0.482 11.325 1.00 79.38 116 ARG A C 1
ATOM 882 O O . ARG A 1 116 ? -6.941 -1.608 11.648 1.00 79.38 116 ARG A O 1
ATOM 889 N N . LEU A 1 117 ? -6.535 0.595 11.526 1.00 72.81 117 LEU A N 1
ATOM 890 C CA . LEU A 1 117 ? -5.204 0.526 12.141 1.00 72.81 117 LEU A CA 1
ATOM 891 C C . LEU A 1 117 ? -5.252 -0.099 13.544 1.00 72.81 117 LEU A C 1
ATOM 893 O O . LEU A 1 117 ? -4.336 -0.787 13.969 1.00 72.81 117 LEU A O 1
ATOM 897 N N . ARG A 1 118 ? -6.362 0.096 14.269 1.00 59.81 118 ARG A N 1
ATOM 898 C CA . ARG A 1 118 ? -6.558 -0.4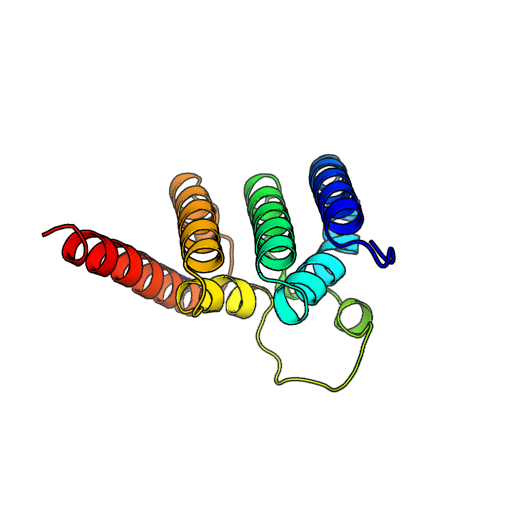73 15.612 1.00 59.81 118 ARG A CA 1
ATOM 899 C C . ARG A 1 118 ? -6.761 -1.991 15.603 1.00 59.81 118 ARG A C 1
ATOM 901 O O . ARG A 1 118 ? -6.587 -2.603 16.657 1.00 59.81 118 ARG A O 1
ATOM 908 N N . ALA A 1 119 ? -7.131 -2.561 14.455 1.00 51.50 119 ALA A N 1
ATOM 909 C CA . ALA A 1 119 ? -7.329 -3.993 14.237 1.00 51.50 119 ALA A CA 1
ATOM 910 C C . ALA A 1 119 ? -6.101 -4.682 13.609 1.00 51.50 119 ALA A C 1
ATOM 912 O O . ALA A 1 119 ? -6.022 -5.907 13.638 1.00 51.50 119 ALA A O 1
ATOM 913 N N . ALA A 1 120 ? -5.154 -3.908 13.068 1.00 54.06 120 ALA A N 1
ATOM 914 C CA . ALA A 1 120 ? -3.925 -4.400 12.461 1.00 54.06 120 ALA A CA 1
ATOM 915 C C . ALA A 1 120 ? -2.776 -4.358 13.485 1.00 54.06 120 ALA A C 1
ATOM 917 O O . ALA A 1 120 ? -2.256 -3.294 13.811 1.00 54.06 120 ALA A O 1
ATOM 918 N N . GLY A 1 121 ? -2.404 -5.520 14.021 1.00 56.66 121 GLY A N 1
ATOM 919 C CA . GLY A 1 121 ? -1.196 -5.679 14.836 1.00 56.66 121 GLY A CA 1
ATOM 920 C C . GLY A 1 121 ? -1.369 -5.524 16.351 1.00 56.66 121 GLY A C 1
ATOM 921 O O . GLY A 1 121 ? -2.429 -5.170 16.883 1.00 56.66 121 GLY A O 1
ATOM 922 N N . GLN A 1 122 ? -0.291 -5.841 17.067 1.00 67.38 122 GLN A N 1
ATOM 923 C CA . GLN A 1 122 ? -0.219 -5.728 18.526 1.00 67.38 122 GLN A CA 1
ATOM 924 C C . GLN A 1 122 ? -0.179 -4.258 18.965 1.00 67.38 122 GLN A C 1
ATOM 926 O O . GLN A 1 122 ? 0.202 -3.373 18.205 1.00 67.38 122 GLN A O 1
ATOM 931 N N . GLU A 1 123 ? -0.533 -3.969 20.221 1.00 70.94 123 GLU A N 1
ATOM 932 C CA . GLU A 1 123 ? -0.576 -2.587 20.728 1.00 70.94 123 GLU A CA 1
ATOM 933 C C . GLU A 1 123 ? 0.766 -1.845 20.572 1.00 70.94 123 GLU A C 1
ATOM 935 O O . GLU A 1 123 ? 0.786 -0.661 20.240 1.00 70.94 123 GLU A O 1
ATOM 940 N N . ALA A 1 124 ? 1.890 -2.553 20.714 1.00 71.50 124 ALA A N 1
ATOM 941 C CA . ALA A 1 124 ? 3.224 -1.999 20.483 1.00 71.50 124 ALA A CA 1
ATOM 942 C C . ALA A 1 124 ? 3.455 -1.578 19.017 1.00 71.50 124 ALA A C 1
ATOM 944 O O . ALA A 1 124 ? 4.012 -0.511 18.762 1.00 71.50 124 ALA A O 1
ATOM 945 N N . GLU A 1 125 ? 2.983 -2.372 18.050 1.00 72.56 125 GLU A N 1
ATOM 946 C CA . GLU A 1 125 ? 3.111 -2.072 16.617 1.00 72.56 125 GLU A CA 1
ATOM 947 C C . GLU A 1 125 ? 2.268 -0.854 16.226 1.00 72.56 125 GLU A C 1
ATOM 949 O O . GLU A 1 125 ? 2.694 -0.038 15.408 1.00 72.56 125 GLU A O 1
ATOM 954 N N . LYS A 1 126 ? 1.104 -0.671 16.862 1.00 74.81 126 LYS A N 1
ATOM 955 C CA . LYS A 1 126 ? 0.260 0.515 16.657 1.00 74.81 126 LYS A CA 1
ATOM 956 C C . LYS A 1 126 ? 0.960 1.788 17.112 1.00 74.81 126 LYS A C 1
ATOM 958 O O . LYS A 1 126 ? 0.971 2.767 16.372 1.00 74.81 126 LYS A O 1
ATOM 963 N N . GLN A 1 127 ? 1.559 1.775 18.304 1.00 80.06 127 GLN A N 1
ATOM 964 C CA . GLN A 1 127 ? 2.289 2.932 18.833 1.00 80.06 127 GLN A CA 1
ATOM 965 C C . GLN A 1 127 ? 3.484 3.287 17.942 1.00 80.06 127 GLN A C 1
ATOM 967 O O . GLN A 1 127 ? 3.672 4.456 17.613 1.00 80.06 127 GLN A O 1
ATOM 972 N N . ALA A 1 128 ? 4.237 2.283 17.479 1.00 81.44 128 ALA A N 1
ATOM 973 C CA . ALA A 1 128 ? 5.332 2.488 16.533 1.00 81.44 128 ALA A CA 1
ATOM 974 C C . ALA A 1 128 ? 4.842 3.080 15.199 1.00 81.44 128 ALA A C 1
ATOM 976 O O . ALA A 1 128 ? 5.427 4.037 14.697 1.00 81.44 128 ALA A O 1
ATOM 977 N N . THR A 1 129 ? 3.731 2.563 14.663 1.00 83.69 129 THR A N 1
ATOM 978 C CA . THR A 1 129 ? 3.130 3.066 13.417 1.00 83.69 129 THR A CA 1
ATOM 979 C C . THR A 1 129 ? 2.691 4.523 13.557 1.00 83.69 129 THR A C 1
ATOM 981 O O . THR A 1 129 ? 2.990 5.341 12.692 1.00 83.69 129 THR A O 1
ATOM 984 N N . LEU A 1 130 ? 2.021 4.873 14.662 1.00 86.12 130 LEU A N 1
ATOM 985 C CA . LEU A 1 130 ? 1.597 6.248 14.938 1.00 86.12 130 LEU A CA 1
ATOM 986 C C . LEU A 1 130 ? 2.792 7.192 15.096 1.00 86.12 130 LEU A C 1
ATOM 988 O O . LEU A 1 130 ? 2.776 8.284 14.535 1.00 86.12 130 LEU A O 1
ATOM 992 N N . ALA A 1 131 ? 3.831 6.771 15.821 1.00 86.44 131 ALA A N 1
ATOM 993 C CA . ALA A 1 131 ? 5.036 7.572 16.009 1.00 86.44 131 ALA A CA 1
ATOM 994 C C . ALA A 1 131 ? 5.722 7.886 14.670 1.00 86.44 131 ALA A C 1
ATOM 996 O O . ALA A 1 131 ? 6.044 9.043 14.403 1.00 86.44 131 ALA A O 1
ATOM 997 N N . LEU A 1 132 ? 5.890 6.879 13.807 1.00 85.69 132 LEU A N 1
ATOM 998 C CA . LEU A 1 132 ? 6.493 7.056 12.484 1.00 85.69 132 LEU A CA 1
ATOM 999 C C . LEU A 1 132 ? 5.627 7.924 11.568 1.00 85.69 132 LEU A C 1
ATOM 1001 O O . LEU A 1 132 ? 6.147 8.814 10.899 1.00 85.69 132 LEU A O 1
ATOM 1005 N N . LEU A 1 133 ? 4.309 7.714 11.571 1.00 87.94 133 LEU A N 1
ATOM 1006 C CA . LEU A 1 133 ? 3.383 8.490 10.751 1.00 87.94 133 LEU A CA 1
ATOM 1007 C C . LEU A 1 133 ? 3.372 9.973 11.158 1.00 87.94 133 LEU A C 1
ATOM 1009 O O . LEU A 1 133 ? 3.446 10.851 10.301 1.00 87.94 133 LEU A O 1
ATOM 1013 N N . PHE A 1 134 ? 3.336 10.271 12.460 1.00 89.12 134 PHE A N 1
ATOM 1014 C CA . PHE A 1 134 ? 3.413 11.652 12.939 1.00 89.12 134 PHE A CA 1
ATOM 1015 C C . PHE A 1 134 ? 4.784 12.283 12.699 1.00 89.12 134 PHE A C 1
ATOM 1017 O O . PHE A 1 134 ? 4.842 13.459 12.349 1.00 89.12 134 PHE A O 1
ATOM 1024 N N . SER A 1 135 ? 5.873 11.517 12.826 1.00 88.31 135 SER A N 1
ATOM 1025 C CA . SER A 1 135 ? 7.212 11.998 12.469 1.00 88.31 135 SER A CA 1
ATOM 1026 C C . SER A 1 135 ? 7.295 12.377 10.990 1.00 88.31 135 SER A C 1
ATOM 1028 O O . SER A 1 135 ? 7.856 13.420 10.667 1.00 88.31 135 SER A O 1
ATOM 1030 N N . TYR A 1 136 ? 6.717 11.560 10.103 1.00 88.50 136 TYR A N 1
ATOM 1031 C CA . TYR A 1 136 ? 6.645 11.863 8.675 1.00 88.50 136 TYR A CA 1
ATOM 1032 C C . TYR A 1 136 ? 5.890 13.176 8.430 1.00 88.50 136 TYR A C 1
ATOM 1034 O O . TYR A 1 136 ? 6.434 14.085 7.802 1.00 88.50 136 TYR A O 1
ATOM 1042 N N . PHE A 1 137 ? 4.692 13.327 9.008 1.00 88.94 137 PHE A N 1
ATOM 1043 C CA . PHE A 1 137 ? 3.908 14.555 8.855 1.00 88.94 137 PHE A CA 1
ATOM 1044 C C . PHE A 1 137 ? 4.619 15.796 9.406 1.00 88.94 137 PHE A C 1
ATOM 1046 O O . PHE A 1 137 ? 4.611 16.834 8.749 1.00 88.94 137 PHE A O 1
ATOM 1053 N N . ALA A 1 138 ? 5.285 15.697 10.558 1.00 88.00 138 ALA A N 1
ATOM 1054 C CA . ALA A 1 138 ? 6.058 16.808 11.109 1.00 88.00 138 ALA A CA 1
ATOM 1055 C C . ALA A 1 138 ? 7.200 17.225 10.166 1.00 88.00 138 ALA A C 1
ATOM 1057 O O . ALA A 1 138 ? 7.320 18.401 9.832 1.00 88.00 138 ALA A O 1
ATOM 1058 N N . SER A 1 139 ? 7.976 16.264 9.652 1.00 85.19 139 SER A N 1
ATOM 1059 C CA . SER A 1 139 ? 9.079 16.561 8.726 1.00 85.19 139 SER A CA 1
ATOM 1060 C C . SER A 1 139 ? 8.612 17.172 7.401 1.00 85.19 139 SER A C 1
ATOM 1062 O O . SER A 1 139 ? 9.280 18.046 6.860 1.00 85.19 139 SER A O 1
ATOM 1064 N N . SER A 1 140 ? 7.430 16.785 6.907 1.00 75.06 140 SER A N 1
ATOM 1065 C CA . SER A 1 140 ? 6.884 17.346 5.665 1.00 75.06 140 SER A CA 1
ATOM 1066 C C . SER A 1 140 ? 6.485 18.820 5.783 1.00 75.06 140 SER A C 1
ATOM 1068 O O . SER A 1 140 ? 6.456 19.520 4.780 1.00 75.06 140 SER A O 1
ATOM 1070 N N . THR A 1 141 ? 6.216 19.312 6.999 1.00 67.62 141 THR A N 1
ATOM 1071 C CA . THR A 1 141 ? 5.905 20.735 7.221 1.00 67.62 141 THR A CA 1
ATOM 1072 C C . THR A 1 141 ? 7.143 21.631 7.264 1.00 67.62 141 THR A C 1
ATOM 1074 O O . THR A 1 141 ? 7.014 22.841 7.109 1.00 67.62 141 THR A O 1
ATOM 1077 N N . GLU A 1 142 ? 8.335 21.057 7.459 1.00 63.56 142 GLU A N 1
ATOM 1078 C CA . GLU A 1 142 ? 9.595 21.807 7.525 1.00 63.56 142 GLU A CA 1
ATOM 1079 C C . GLU A 1 142 ? 10.236 22.016 6.142 1.00 63.56 142 GLU A C 1
ATOM 1081 O O . GLU A 1 142 ? 10.959 22.988 5.959 1.00 63.56 142 GLU A O 1
ATOM 1086 N N . GLU A 1 143 ? 9.953 21.162 5.149 1.00 57.34 143 GLU A N 1
ATOM 1087 C CA . GLU A 1 143 ? 10.474 21.315 3.775 1.00 57.34 143 GLU A CA 1
ATOM 1088 C C . GLU A 1 143 ? 9.793 22.446 2.972 1.00 57.34 143 GLU A C 1
ATOM 1090 O O . GLU A 1 143 ? 10.307 22.848 1.928 1.00 57.34 143 GLU A O 1
ATOM 1095 N N . GLU A 1 144 ? 8.663 22.985 3.446 1.00 50.22 144 GLU A N 1
ATOM 1096 C CA . GLU A 1 144 ? 7.909 24.064 2.781 1.00 50.22 144 GLU A CA 1
ATOM 1097 C C . GLU A 1 144 ? 8.185 25.481 3.345 1.00 50.22 144 GLU A C 1
ATOM 1099 O O . GLU A 1 144 ? 7.583 26.447 2.863 1.00 50.22 144 GLU A O 1
ATOM 1104 N N . ALA A 1 145 ? 9.077 25.631 4.337 1.00 44.41 145 ALA A N 1
ATOM 1105 C CA . ALA A 1 145 ? 9.399 26.902 5.015 1.00 44.41 145 ALA A CA 1
ATOM 1106 C C . ALA A 1 145 ? 10.786 27.460 4.647 1.00 44.41 145 ALA A C 1
ATOM 1108 O O . ALA A 1 145 ? 10.890 28.703 4.502 1.00 44.41 145 ALA A O 1
#

InterPro domains:
  IPR011989 Armadillo-like helical [G3DSA:1.25.10.10] (1-144)
  IPR016024 Armadillo-type fold [SSF48371] (2-114)
  IPR025977 Nuclear condensin complex subunit 3, C-terminal domain [PF12719] (2-143)
  IPR027165 Condensin complex subunit 3 [PTHR14418] (1-144)

pLDDT: mean 80.63, std 18.72, range [32.22, 97.69]

Organism: NCBI:txid3032

Secondary structure (DSSP, 8-state):
---S-HHHHHHHHHHHHHHHTT-HHHHHHHHHHHHHHHHHS-HHHHHHHHHHHHHHHHH---S-GGGS-HHHH-SSS-------HHHHHHHGGG-S-HHHHHHHHHHHHHHHHTT-TTTSS-HHHHHHHHHHHHHHHHHHHHTT-

Radius of gyration: 15.01 Å; chains: 1; bounding box: 31×48×40 Å